Protein AF-A0A924J4U7-F1 (afdb_monomer)

pLDDT: mean 79.42, std 11.29, range [45.47, 92.31]

Radius of gyration: 15.96 Å; Cα contacts (8 Å, |Δi|>4): 43; chains: 1; bounding box: 45×18×40 Å

Structure (mmCIF, N/CA/C/O backbone):
data_AF-A0A924J4U7-F1
#
_entry.id   AF-A0A924J4U7-F1
#
loop_
_atom_site.group_PDB
_atom_site.id
_atom_site.type_symbol
_atom_site.label_atom_id
_atom_site.label_alt_id
_atom_site.label_comp_id
_atom_site.label_asym_id
_atom_site.label_entity_id
_atom_site.label_seq_id
_atom_site.pdbx_PDB_ins_code
_atom_site.Cartn_x
_atom_site.Cartn_y
_atom_site.Cartn_z
_atom_site.occupancy
_atom_site.B_iso_or_equiv
_atom_site.auth_seq_id
_atom_site.auth_comp_id
_atom_site.auth_asym_id
_atom_site.auth_atom_id
_atom_site.pdbx_PDB_model_num
ATOM 1 N N . PHE A 1 1 ? -10.519 -11.932 11.367 1.00 47.28 1 PHE A N 1
ATOM 2 C CA . PHE A 1 1 ? -9.195 -12.549 11.565 1.00 47.28 1 PHE A CA 1
ATOM 3 C C . PHE A 1 1 ? -8.093 -11.490 11.629 1.00 47.28 1 PHE A C 1
ATOM 5 O O . PHE A 1 1 ? -7.465 -11.389 12.666 1.00 47.28 1 PHE A O 1
ATOM 12 N N . PHE A 1 2 ? -7.904 -10.640 10.607 1.00 50.53 2 PHE A N 1
ATOM 13 C CA . PHE A 1 2 ? -6.879 -9.575 10.643 1.00 50.53 2 PHE A CA 1
ATOM 14 C C . PHE A 1 2 ? -7.272 -8.320 11.454 1.00 50.53 2 PHE A C 1
ATOM 16 O O . PHE A 1 2 ? -6.429 -7.784 12.164 1.00 50.53 2 PHE A O 1
ATOM 23 N N . ALA A 1 3 ? -8.570 -7.981 11.502 1.00 55.50 3 ALA A N 1
ATOM 24 C CA . ALA A 1 3 ? -9.148 -6.813 12.192 1.00 55.50 3 ALA A CA 1
ATOM 25 C C . ALA A 1 3 ? -8.923 -6.715 13.722 1.00 55.50 3 ALA A C 1
ATOM 27 O O . ALA A 1 3 ? -9.478 -5.830 14.381 1.00 55.50 3 ALA A O 1
ATOM 28 N N . GLU A 1 4 ? -8.191 -7.650 14.323 1.00 65.56 4 GLU A N 1
ATOM 29 C CA . GLU A 1 4 ? -7.766 -7.615 15.727 1.00 65.56 4 GLU A CA 1
ATOM 30 C C . GLU A 1 4 ? -6.351 -7.053 15.898 1.00 65.56 4 GLU A C 1
ATOM 32 O O . GLU A 1 4 ? -6.037 -6.543 16.970 1.00 65.56 4 GLU A O 1
ATOM 37 N N . ASN A 1 5 ? -5.545 -7.046 14.831 1.00 74.25 5 ASN A N 1
ATOM 38 C CA . ASN A 1 5 ? -4.182 -6.534 14.813 1.00 74.25 5 ASN A CA 1
ATOM 39 C C . ASN A 1 5 ? -4.010 -5.531 13.666 1.00 74.25 5 ASN A C 1
ATOM 41 O O . ASN A 1 5 ? -3.654 -5.905 12.551 1.00 74.25 5 ASN A O 1
ATOM 45 N N . ALA A 1 6 ? -4.178 -4.241 13.973 1.00 75.38 6 ALA A N 1
ATOM 46 C CA . ALA A 1 6 ? -4.068 -3.146 13.002 1.00 75.38 6 ALA A CA 1
ATOM 47 C C . ALA A 1 6 ? -2.722 -3.124 12.250 1.00 75.38 6 ALA A C 1
ATOM 49 O O . ALA A 1 6 ? -2.652 -2.713 11.094 1.00 75.38 6 ALA A O 1
ATOM 50 N N . VAL A 1 7 ? -1.650 -3.604 12.890 1.00 79.81 7 VAL A N 1
ATOM 51 C CA . VAL A 1 7 ? -0.335 -3.770 12.254 1.00 79.81 7 VAL A CA 1
ATOM 52 C C . VAL A 1 7 ? -0.394 -4.815 11.140 1.00 79.81 7 VAL A C 1
ATOM 54 O O . VAL A 1 7 ? 0.127 -4.590 10.053 1.00 79.81 7 VAL A O 1
ATOM 57 N N . LEU A 1 8 ? -1.056 -5.945 11.389 1.00 83.31 8 LEU A N 1
ATOM 58 C CA . LEU A 1 8 ? -1.182 -7.043 10.433 1.00 83.31 8 LEU A CA 1
ATOM 59 C C . LEU A 1 8 ? -2.102 -6.654 9.269 1.00 83.31 8 LEU A C 1
ATOM 61 O O . LEU A 1 8 ? -1.767 -6.939 8.122 1.00 83.31 8 LEU A O 1
ATOM 65 N N . ASP A 1 9 ? -3.187 -5.923 9.547 1.00 83.50 9 ASP A N 1
ATOM 66 C CA . ASP A 1 9 ? -4.028 -5.300 8.514 1.00 83.50 9 ASP A CA 1
ATOM 67 C C . ASP A 1 9 ? -3.196 -4.376 7.608 1.00 83.50 9 ASP A C 1
ATOM 69 O O . ASP A 1 9 ? -3.210 -4.512 6.384 1.00 83.50 9 ASP A O 1
ATOM 73 N N . GLY A 1 10 ? -2.416 -3.468 8.206 1.00 83.94 10 GLY A N 1
ATOM 74 C CA . GLY A 1 10 ? -1.560 -2.536 7.471 1.00 83.94 10 GLY A CA 1
ATOM 75 C C . GLY A 1 10 ? -0.518 -3.244 6.602 1.00 83.94 10 GLY A C 1
ATOM 76 O O . GLY A 1 10 ? -0.354 -2.896 5.433 1.00 83.94 10 GLY A O 1
ATOM 77 N N . VAL A 1 11 ? 0.143 -4.279 7.129 1.00 88.12 11 VAL A N 1
ATOM 78 C CA . VAL A 1 11 ? 1.131 -5.074 6.378 1.00 88.12 11 VAL A CA 1
ATOM 79 C C . VAL A 1 11 ? 0.488 -5.784 5.187 1.00 88.12 11 VAL A C 1
ATOM 81 O O . VAL A 1 11 ? 1.058 -5.778 4.096 1.00 88.12 11 VAL A O 1
ATOM 84 N N . VAL A 1 12 ? -0.707 -6.356 5.355 1.00 89.19 12 VAL A N 1
ATOM 85 C CA . VAL A 1 12 ? -1.426 -7.028 4.261 1.00 89.19 12 VAL A CA 1
ATOM 86 C C . VAL A 1 12 ? -1.849 -6.031 3.181 1.00 89.19 12 VAL A C 1
ATOM 88 O O . VAL A 1 12 ? -1.666 -6.309 1.991 1.00 89.19 12 VAL A O 1
ATOM 91 N N . ILE A 1 13 ? -2.363 -4.858 3.565 1.00 88.88 13 ILE A N 1
ATOM 92 C CA . ILE A 1 13 ? -2.742 -3.802 2.613 1.00 88.88 13 ILE A CA 1
ATOM 93 C C . ILE A 1 13 ? -1.506 -3.308 1.851 1.00 88.88 13 ILE A C 1
ATOM 95 O O . ILE A 1 13 ? -1.548 -3.200 0.625 1.00 88.88 13 ILE A O 1
ATOM 99 N N . PHE A 1 14 ? -0.394 -3.077 2.553 1.00 92.31 14 PHE A N 1
ATOM 100 C CA . PHE A 1 14 ? 0.877 -2.678 1.951 1.00 92.31 14 PHE A CA 1
ATOM 101 C C . PHE A 1 14 ? 1.377 -3.712 0.937 1.00 92.31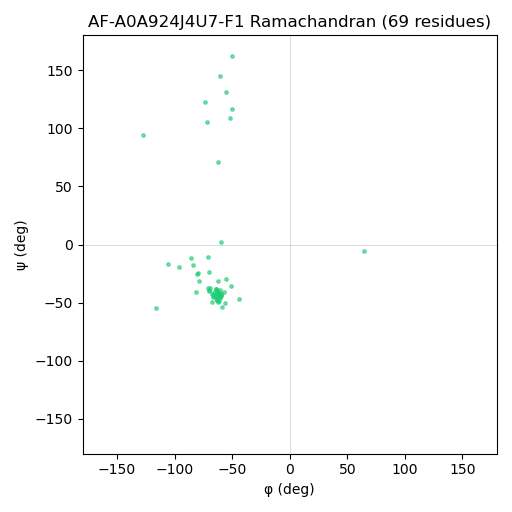 14 PHE A C 1
ATOM 103 O O . PHE A 1 14 ? 1.627 -3.370 -0.219 1.00 92.31 14 PHE A O 1
ATOM 110 N N . ALA A 1 15 ? 1.490 -4.977 1.356 1.00 91.31 15 ALA A N 1
ATOM 111 C CA . ALA A 1 15 ? 2.002 -6.057 0.519 1.00 91.31 15 ALA A CA 1
ATOM 112 C C . ALA A 1 15 ? 1.136 -6.259 -0.730 1.00 91.31 15 ALA A C 1
ATOM 114 O O . ALA A 1 15 ? 1.664 -6.453 -1.823 1.00 91.31 15 ALA A O 1
ATOM 115 N N . SER A 1 16 ? -0.186 -6.142 -0.584 1.00 90.19 16 SER A N 1
ATOM 116 C CA . SER A 1 16 ? -1.126 -6.246 -1.703 1.00 90.19 16 SER A CA 1
ATOM 117 C C . SER A 1 16 ? -0.979 -5.073 -2.674 1.00 90.19 16 SER A C 1
ATOM 119 O O . SER A 1 16 ? -0.835 -5.283 -3.877 1.00 90.19 16 SER A O 1
ATOM 121 N N . ALA A 1 17 ? -0.971 -3.835 -2.169 1.00 89.25 17 ALA A N 1
ATOM 122 C CA . ALA A 1 17 ? -0.858 -2.637 -3.001 1.00 89.25 17 ALA A CA 1
ATOM 123 C C . ALA A 1 17 ? 0.479 -2.592 -3.756 1.00 89.25 17 ALA A C 1
ATOM 125 O O . ALA A 1 17 ? 0.504 -2.384 -4.970 1.00 89.25 17 ALA A O 1
ATOM 126 N N . TRP A 1 18 ? 1.589 -2.844 -3.058 1.00 91.00 18 TRP A N 1
ATOM 127 C CA . TRP A 1 18 ? 2.911 -2.871 -3.677 1.00 91.00 18 TRP A CA 1
ATOM 128 C C . TRP A 1 18 ? 3.067 -4.055 -4.637 1.00 91.00 18 TRP A C 1
ATOM 130 O O . TRP A 1 18 ? 3.537 -3.876 -5.761 1.00 91.00 18 TRP A O 1
ATOM 140 N N . GLY A 1 19 ? 2.590 -5.241 -4.247 1.00 90.88 19 GLY A N 1
ATOM 141 C CA . GLY A 1 19 ? 2.605 -6.440 -5.083 1.00 90.88 19 GLY A CA 1
ATOM 142 C C . GLY A 1 19 ? 1.873 -6.248 -6.412 1.00 90.88 19 GLY A C 1
ATOM 143 O O . GLY A 1 19 ? 2.393 -6.639 -7.454 1.00 90.88 19 GLY A O 1
ATOM 144 N N . VAL A 1 20 ? 0.721 -5.567 -6.421 1.00 89.75 20 VAL A N 1
ATOM 145 C CA . VAL A 1 20 ? -0.006 -5.23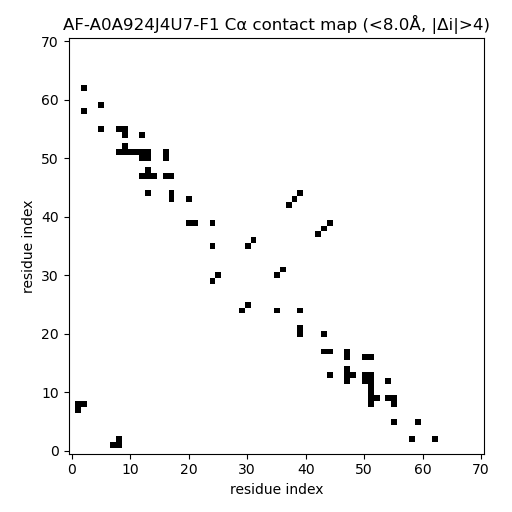1 -7.661 1.00 89.75 20 VAL A CA 1
ATOM 146 C C . VAL A 1 20 ? 0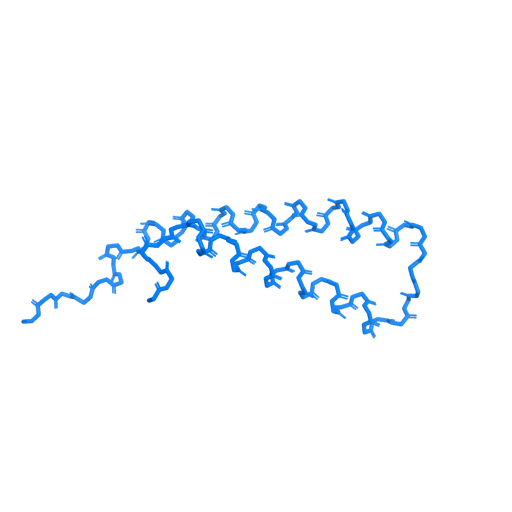.813 -4.313 -8.571 1.00 89.75 20 VAL A C 1
ATOM 148 O O . VAL A 1 20 ? 0.798 -4.491 -9.792 1.00 89.75 20 VAL A O 1
ATOM 151 N N . ILE A 1 21 ? 1.545 -3.348 -8.008 1.00 85.62 21 ILE A N 1
ATOM 152 C CA . ILE A 1 21 ? 2.407 -2.449 -8.788 1.00 85.62 21 ILE A CA 1
ATOM 153 C C . ILE A 1 21 ? 3.572 -3.228 -9.407 1.00 85.62 21 ILE A C 1
ATOM 155 O O . ILE A 1 21 ? 3.829 -3.087 -10.604 1.00 85.62 21 ILE A O 1
ATOM 159 N N . LEU A 1 22 ? 4.227 -4.095 -8.629 1.00 86.50 22 LEU A N 1
ATOM 160 C CA . LEU A 1 22 ? 5.292 -4.970 -9.127 1.00 86.50 22 LEU A CA 1
ATOM 161 C C . LEU A 1 22 ? 4.779 -5.919 -10.214 1.00 86.50 22 LEU A C 1
ATOM 163 O O . LEU A 1 22 ? 5.425 -6.079 -11.248 1.00 86.50 22 LEU A O 1
ATOM 167 N N . MET A 1 23 ? 3.593 -6.499 -10.023 1.00 88.50 23 MET A N 1
ATOM 168 C CA . MET A 1 23 ? 2.974 -7.388 -11.002 1.00 88.50 23 MET A CA 1
ATOM 169 C C . MET A 1 23 ? 2.645 -6.646 -12.299 1.00 88.50 23 MET A C 1
ATOM 171 O O . MET A 1 23 ? 2.934 -7.151 -13.379 1.00 88.50 23 MET A O 1
ATOM 175 N N . ARG A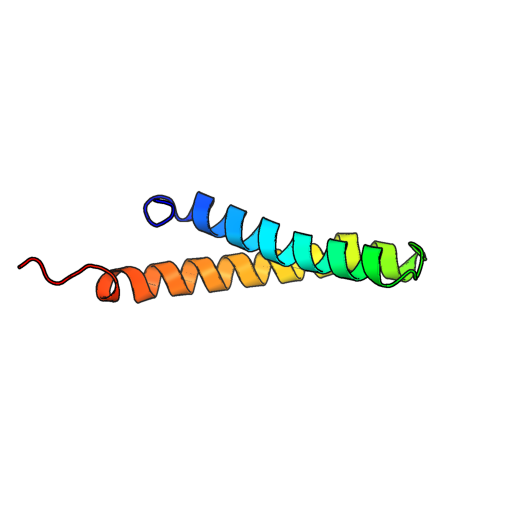 1 24 ? 2.112 -5.419 -12.221 1.00 84.94 24 ARG A N 1
ATOM 176 C CA . ARG A 1 24 ? 1.887 -4.572 -13.405 1.00 84.94 24 ARG A CA 1
ATOM 177 C C . ARG A 1 24 ? 3.182 -4.247 -14.134 1.00 84.94 24 ARG A C 1
ATOM 179 O O . ARG A 1 24 ? 3.192 -4.297 -15.359 1.00 84.94 24 ARG A O 1
ATOM 186 N N . LEU A 1 25 ? 4.251 -3.932 -13.406 1.00 82.56 25 LEU A N 1
ATOM 187 C CA . LEU A 1 25 ? 5.552 -3.674 -14.014 1.00 82.56 25 LEU A CA 1
ATOM 188 C C . LEU A 1 25 ? 6.056 -4.916 -14.757 1.00 82.56 25 LEU A C 1
ATOM 190 O O . LEU A 1 25 ? 6.398 -4.822 -15.933 1.00 82.56 25 LEU A O 1
ATOM 194 N N . PHE A 1 26 ? 6.008 -6.081 -14.110 1.00 83.75 26 PHE A N 1
ATOM 195 C CA . PHE A 1 26 ? 6.437 -7.345 -14.702 1.00 83.75 26 PHE A CA 1
ATOM 196 C C . PHE A 1 26 ? 5.623 -7.710 -15.954 1.00 83.75 26 PHE A C 1
ATOM 198 O O . PHE A 1 26 ? 6.187 -8.040 -16.994 1.00 83.75 26 PHE A O 1
ATOM 205 N N . LEU A 1 27 ? 4.295 -7.582 -15.884 1.00 87.50 27 LEU A N 1
ATOM 206 C CA . LEU A 1 27 ? 3.388 -7.872 -16.999 1.00 87.50 27 LEU A CA 1
ATOM 207 C C . LEU A 1 27 ? 3.493 -6.857 -18.144 1.00 87.50 27 LEU A C 1
ATOM 209 O O . LEU A 1 27 ? 3.146 -7.182 -19.275 1.00 87.50 27 LEU A O 1
ATOM 213 N N . SER A 1 28 ? 3.956 -5.632 -17.876 1.00 81.56 28 SER A N 1
ATOM 214 C CA . SER A 1 28 ? 4.057 -4.588 -18.900 1.00 81.56 28 SER A CA 1
ATOM 215 C C . SER A 1 28 ? 5.161 -4.837 -19.931 1.00 81.56 28 SER A C 1
ATOM 217 O O . SER A 1 28 ? 5.213 -4.122 -20.931 1.00 81.56 28 SER A O 1
ATOM 219 N N . GLY A 1 29 ? 6.051 -5.813 -19.704 1.00 71.25 29 GLY A N 1
ATOM 220 C CA . GLY A 1 29 ? 7.138 -6.178 -20.622 1.00 71.25 29 GLY A CA 1
ATOM 221 C C . GLY A 1 29 ? 8.197 -5.087 -20.831 1.00 71.25 29 GLY A C 1
ATOM 222 O O . GLY A 1 29 ? 9.218 -5.331 -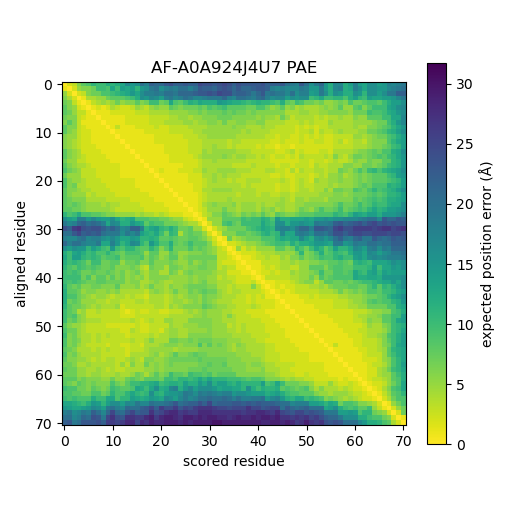21.469 1.00 71.25 29 GLY A O 1
ATOM 223 N N . ARG A 1 30 ? 7.986 -3.889 -20.274 1.00 67.50 30 ARG A N 1
ATOM 224 C CA . ARG A 1 30 ? 8.992 -2.840 -20.160 1.00 67.50 30 ARG A CA 1
ATOM 225 C C . ARG A 1 30 ? 9.971 -3.322 -19.102 1.00 67.50 30 ARG A C 1
ATOM 227 O O . ARG A 1 30 ? 9.622 -3.377 -17.925 1.00 67.50 30 ARG A O 1
ATOM 234 N N . GLY A 1 31 ? 11.154 -3.758 -19.534 1.00 60.34 31 GLY A N 1
ATOM 235 C CA . GLY A 1 31 ? 12.227 -4.154 -18.625 1.00 60.34 31 GLY A CA 1
ATOM 236 C C . GLY A 1 31 ? 12.478 -3.075 -17.570 1.00 60.34 31 GLY A C 1
ATOM 237 O O . GLY A 1 31 ? 12.061 -1.930 -17.737 1.00 60.34 31 GLY A O 1
ATOM 238 N N . PHE A 1 32 ? 13.146 -3.441 -16.474 1.00 67.19 32 PHE A N 1
ATOM 239 C CA . PHE A 1 32 ? 13.595 -2.512 -15.433 1.00 67.19 32 PHE A CA 1
ATOM 240 C C . PHE A 1 32 ? 14.601 -1.495 -16.012 1.00 67.19 32 PHE A C 1
ATOM 242 O O . PHE A 1 32 ? 15.795 -1.537 -15.733 1.00 67.19 32 PHE A O 1
ATOM 249 N N . GLU A 1 33 ? 14.132 -0.566 -16.839 1.00 75.06 33 GLU A N 1
ATOM 250 C CA . GLU A 1 33 ? 14.850 0.656 -17.152 1.00 75.06 33 GLU A CA 1
ATOM 251 C C . GLU A 1 33 ? 15.040 1.418 -15.840 1.00 75.06 33 GLU A C 1
ATOM 253 O O . GLU A 1 33 ? 14.171 1.382 -14.962 1.00 75.06 33 GLU A O 1
ATOM 258 N N . ALA A 1 34 ? 16.169 2.107 -15.679 1.00 70.00 34 ALA A N 1
ATOM 259 C CA . ALA A 1 34 ? 16.540 2.730 -14.407 1.00 70.00 34 ALA A CA 1
ATOM 260 C C . ALA A 1 34 ? 15.414 3.606 -13.810 1.00 70.00 34 ALA A C 1
ATOM 262 O O . ALA A 1 34 ? 15.187 3.584 -12.602 1.00 70.00 34 ALA A O 1
ATOM 263 N N . GLY A 1 35 ? 14.636 4.301 -14.649 1.00 73.06 35 GLY A N 1
ATOM 264 C CA . GLY A 1 35 ? 13.475 5.087 -14.210 1.00 73.06 35 GLY A CA 1
ATOM 265 C C . GLY A 1 35 ? 12.290 4.250 -13.706 1.00 73.06 35 GLY A C 1
ATOM 266 O O . GLY A 1 35 ? 11.645 4.615 -12.718 1.00 73.06 35 GLY A O 1
ATOM 267 N N . ALA A 1 36 ? 12.019 3.104 -14.334 1.00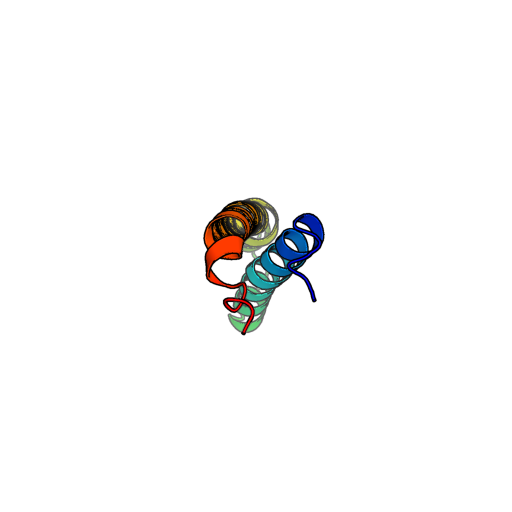 72.38 36 ALA A N 1
ATOM 268 C CA . ALA A 1 36 ? 10.976 2.174 -13.904 1.00 72.38 36 ALA A CA 1
ATOM 269 C C . ALA A 1 36 ? 11.368 1.460 -12.601 1.00 72.38 36 ALA A C 1
ATOM 271 O O . ALA A 1 36 ? 10.532 1.295 -11.711 1.00 72.38 36 ALA A O 1
ATOM 272 N N . ALA A 1 37 ? 12.653 1.129 -12.448 1.00 75.31 37 ALA A N 1
ATOM 273 C CA . ALA A 1 37 ? 13.212 0.562 -11.225 1.00 75.31 37 ALA A CA 1
ATOM 274 C C . ALA A 1 37 ? 13.078 1.523 -10.032 1.00 75.31 37 ALA A C 1
ATOM 276 O O . ALA A 1 37 ? 12.552 1.139 -8.989 1.00 75.31 37 ALA A O 1
ATOM 277 N N . ILE A 1 38 ? 13.481 2.790 -10.200 1.00 79.06 38 ILE A N 1
ATOM 278 C CA . ILE A 1 38 ? 13.349 3.827 -9.162 1.00 79.06 38 ILE A CA 1
ATOM 279 C C . ILE A 1 38 ? 11.875 4.041 -8.803 1.00 79.06 38 ILE A C 1
ATOM 281 O O . ILE A 1 38 ? 11.517 4.104 -7.627 1.00 79.06 38 ILE A O 1
ATOM 285 N N . SER A 1 39 ? 10.992 4.088 -9.800 1.00 77.62 39 SER A N 1
ATOM 286 C CA . SER A 1 39 ? 9.555 4.234 -9.559 1.00 77.62 39 SER A CA 1
ATOM 287 C C . SER A 1 39 ? 8.977 3.058 -8.767 1.00 77.62 39 SER A C 1
ATOM 289 O O . SER A 1 39 ? 8.195 3.274 -7.846 1.00 77.62 39 SER A O 1
ATOM 291 N N . ALA A 1 40 ? 9.389 1.825 -9.062 1.00 78.12 40 ALA A N 1
ATOM 292 C CA . ALA A 1 40 ? 8.875 0.621 -8.409 1.00 78.12 40 ALA A CA 1
ATOM 293 C C . ALA A 1 40 ? 9.482 0.326 -7.026 1.00 78.12 40 ALA A C 1
ATOM 295 O O . ALA A 1 40 ? 8.845 -0.352 -6.215 1.00 78.12 40 ALA A O 1
ATOM 296 N N . LEU A 1 41 ? 10.692 0.822 -6.753 1.00 79.94 41 LEU A N 1
ATOM 297 C CA . LEU A 1 41 ? 11.429 0.559 -5.511 1.00 79.94 41 LEU A CA 1
ATOM 298 C C . LEU A 1 41 ? 11.450 1.743 -4.538 1.00 79.94 41 LEU A C 1
ATOM 300 O O . LEU A 1 41 ? 11.739 1.540 -3.364 1.00 79.94 41 LEU A O 1
ATOM 304 N N . VAL A 1 42 ? 11.141 2.960 -4.991 1.00 81.75 42 VAL A N 1
ATOM 305 C CA . VAL A 1 42 ? 11.142 4.162 -4.138 1.00 81.75 42 VAL A CA 1
ATOM 306 C C . VAL A 1 42 ? 9.743 4.755 -4.032 1.00 81.75 42 VAL A C 1
ATOM 308 O O . VAL A 1 42 ? 9.208 4.893 -2.934 1.00 81.75 42 VAL A O 1
ATOM 311 N N . TRP A 1 43 ? 9.105 5.047 -5.166 1.00 84.19 43 TRP A N 1
ATOM 312 C CA . TRP A 1 43 ? 7.807 5.729 -5.172 1.00 84.19 43 TRP A CA 1
ATOM 313 C C . TRP A 1 43 ? 6.627 4.787 -4.926 1.00 84.19 43 TRP A C 1
ATOM 315 O O . TRP A 1 43 ? 5.715 5.116 -4.166 1.00 84.19 43 TRP A O 1
ATOM 325 N N . ALA A 1 44 ? 6.653 3.595 -5.520 1.00 83.44 44 ALA A N 1
ATOM 326 C CA . 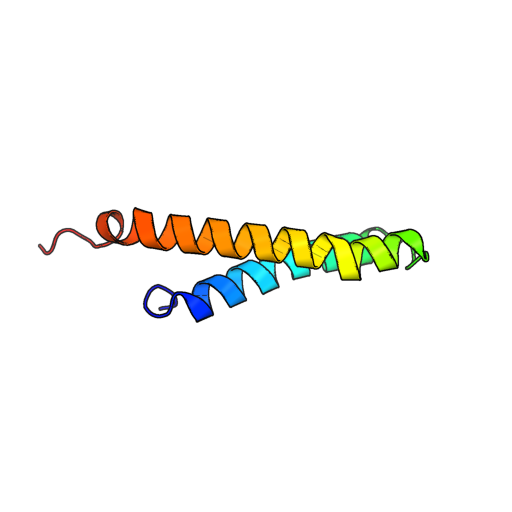ALA A 1 44 ? 5.599 2.604 -5.355 1.00 83.44 44 ALA A CA 1
ATOM 327 C C . ALA A 1 44 ? 5.470 2.088 -3.910 1.00 83.44 44 ALA A C 1
ATOM 329 O O . ALA A 1 44 ? 4.338 2.036 -3.428 1.00 83.44 44 ALA A O 1
ATOM 330 N N . PRO A 1 45 ? 6.558 1.779 -3.172 1.00 86.19 45 PRO A N 1
ATOM 331 C CA . PRO A 1 45 ? 6.449 1.420 -1.761 1.00 86.19 45 PRO A CA 1
ATOM 332 C C . PRO A 1 45 ? 5.931 2.582 -0.916 1.00 86.19 45 PRO A C 1
ATOM 334 O O . PRO A 1 45 ? 5.110 2.366 -0.033 1.00 86.19 45 PRO A O 1
ATOM 337 N N . LEU A 1 46 ? 6.342 3.822 -1.202 1.00 88.00 46 LEU A N 1
ATOM 338 C CA . LEU A 1 46 ? 5.860 4.992 -0.464 1.00 88.00 46 LEU A CA 1
ATOM 339 C C . LEU A 1 46 ? 4.342 5.181 -0.640 1.00 88.00 46 LEU A C 1
ATOM 341 O O . LEU A 1 46 ? 3.615 5.397 0.329 1.00 88.00 46 LEU A O 1
ATOM 345 N N . SER A 1 47 ? 3.851 5.034 -1.873 1.00 87.75 47 SER A N 1
ATOM 346 C CA . SER A 1 47 ? 2.419 5.086 -2.185 1.00 87.75 47 SER A CA 1
ATOM 347 C C . SER A 1 47 ? 1.646 3.914 -1.564 1.00 87.75 47 SER A C 1
ATOM 349 O O . SER A 1 47 ? 0.566 4.107 -0.998 1.00 87.75 47 SER A O 1
ATOM 351 N N . ALA A 1 48 ? 2.216 2.706 -1.592 1.00 89.75 48 ALA A N 1
ATOM 352 C CA . ALA A 1 48 ? 1.641 1.538 -0.931 1.00 89.75 48 ALA A CA 1
ATOM 353 C C . ALA A 1 48 ? 1.584 1.713 0.595 1.00 89.75 48 ALA A C 1
ATOM 355 O O . ALA A 1 48 ? 0.589 1.340 1.213 1.00 89.75 48 ALA A O 1
ATOM 356 N N . ALA A 1 49 ? 2.599 2.332 1.204 1.00 88.81 49 ALA A N 1
ATOM 357 C CA . ALA A 1 49 ? 2.623 2.645 2.631 1.00 88.81 49 ALA A CA 1
ATOM 358 C C . ALA A 1 49 ? 1.553 3.680 2.994 1.00 88.81 49 ALA A C 1
ATOM 360 O O . ALA A 1 49 ? 0.816 3.483 3.958 1.00 88.81 49 ALA A O 1
ATOM 361 N N . ALA A 1 50 ? 1.392 4.734 2.189 1.00 89.69 50 ALA A N 1
ATOM 362 C CA . ALA A 1 50 ? 0.306 5.698 2.367 1.00 89.69 50 ALA A CA 1
ATOM 363 C C . ALA A 1 50 ? -1.074 5.023 2.262 1.00 89.69 50 ALA A C 1
ATOM 365 O O . ALA A 1 50 ? -1.948 5.259 3.093 1.00 89.69 50 ALA A O 1
ATOM 366 N N . THR A 1 51 ? -1.249 4.118 1.296 1.00 88.81 51 THR A N 1
ATOM 367 C CA . THR A 1 51 ? -2.487 3.338 1.128 1.00 88.81 51 THR A CA 1
ATOM 368 C C . THR A 1 51 ? -2.746 2.429 2.327 1.00 88.81 51 THR A C 1
ATOM 370 O O . THR A 1 51 ? -3.875 2.350 2.802 1.00 88.81 51 THR A O 1
ATOM 373 N N . ALA A 1 52 ? -1.708 1.781 2.857 1.00 89.06 52 ALA A N 1
ATOM 374 C CA . ALA A 1 52 ? -1.799 0.954 4.053 1.00 89.06 52 ALA A CA 1
ATOM 375 C C . ALA A 1 52 ? -2.190 1.760 5.293 1.00 89.06 52 ALA A C 1
ATOM 377 O O . ALA A 1 52 ? -3.060 1.326 6.043 1.00 89.06 52 ALA A O 1
ATOM 378 N N . LEU A 1 53 ? -1.610 2.949 5.480 1.00 89.06 53 LEU A N 1
ATOM 379 C CA . LEU A 1 53 ? -1.964 3.848 6.580 1.00 89.06 53 LEU A CA 1
ATOM 380 C C . LEU A 1 53 ? -3.421 4.306 6.484 1.00 89.06 53 LEU A C 1
ATOM 382 O O . LEU A 1 53 ? -4.156 4.225 7.466 1.00 89.06 53 LEU A O 1
ATOM 386 N N . VAL A 1 54 ? -3.858 4.741 5.299 1.00 90.81 54 VAL A N 1
ATOM 387 C CA . VAL A 1 54 ? -5.245 5.174 5.069 1.00 90.81 54 VAL A CA 1
ATOM 388 C C . VAL A 1 54 ? -6.214 4.007 5.238 1.00 90.81 54 VAL A C 1
ATOM 390 O O . VAL A 1 54 ? -7.230 4.148 5.910 1.00 90.81 54 VAL A O 1
ATOM 393 N N . GLY A 1 55 ? -5.897 2.841 4.678 1.00 85.94 55 GLY A N 1
ATOM 394 C CA . GLY A 1 55 ? -6.714 1.639 4.801 1.00 85.94 55 GLY A CA 1
ATOM 395 C C . GLY A 1 55 ? -6.837 1.169 6.249 1.00 85.94 55 GLY A C 1
ATOM 396 O O . GLY A 1 55 ? -7.946 0.905 6.705 1.00 85.94 55 GLY A O 1
ATOM 397 N N . ALA A 1 56 ? -5.734 1.144 7.003 1.00 85.12 56 ALA A N 1
ATOM 398 C CA . ALA A 1 56 ? -5.742 0.813 8.426 1.00 85.12 56 ALA A CA 1
ATOM 399 C C . ALA A 1 56 ? -6.552 1.830 9.249 1.00 85.12 56 ALA A C 1
ATOM 401 O O . ALA A 1 56 ? -7.321 1.434 10.126 1.00 85.12 56 ALA A O 1
ATOM 402 N N . LEU A 1 57 ? -6.439 3.128 8.940 1.00 86.19 57 LEU A N 1
ATOM 403 C CA . LEU A 1 57 ? -7.231 4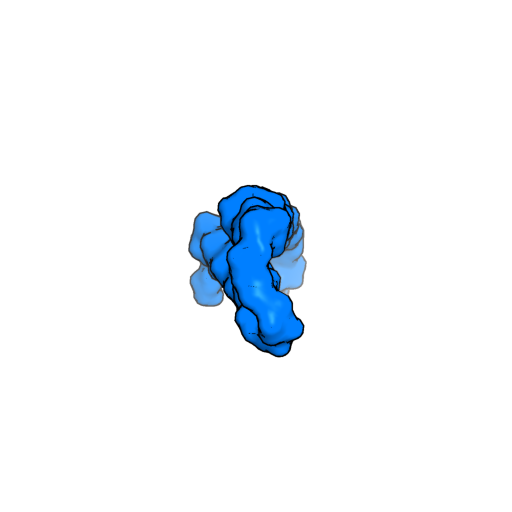.180 9.580 1.00 86.19 57 LEU A CA 1
ATOM 404 C C . LEU A 1 57 ? -8.728 4.010 9.294 1.00 86.19 57 LEU A C 1
ATOM 406 O O . LEU A 1 57 ? -9.538 4.039 10.220 1.00 86.19 57 LEU A O 1
ATOM 410 N N . LEU A 1 58 ? -9.100 3.788 8.032 1.00 87.06 58 LEU A N 1
ATOM 411 C CA . LEU A 1 58 ? -10.485 3.533 7.636 1.00 87.06 58 LEU A CA 1
ATOM 412 C C . LEU A 1 58 ? -11.030 2.282 8.322 1.00 87.06 58 LEU A C 1
ATOM 414 O O . LEU A 1 58 ? -12.132 2.318 8.862 1.00 87.06 58 LEU A O 1
ATOM 418 N N . PHE A 1 59 ? -10.251 1.201 8.373 1.00 83.56 59 PHE A N 1
ATOM 419 C CA . PHE A 1 59 ? -10.634 -0.002 9.103 1.00 83.56 59 PHE A CA 1
ATOM 420 C C . PHE A 1 59 ? -10.853 0.279 10.586 1.00 83.56 59 PHE A C 1
ATOM 422 O O . PHE A 1 59 ? -11.856 -0.173 11.129 1.00 83.56 59 PHE A O 1
ATOM 429 N N . ALA A 1 60 ? -9.979 1.052 11.234 1.00 82.44 60 ALA A N 1
ATOM 430 C CA . ALA A 1 60 ? -10.139 1.425 12.636 1.00 82.44 60 ALA A CA 1
ATOM 431 C C . ALA A 1 60 ? -11.428 2.230 12.883 1.00 82.44 60 ALA A C 1
ATOM 433 O O . ALA A 1 60 ? -12.144 1.950 13.846 1.00 82.44 60 ALA A O 1
ATOM 434 N N . VAL A 1 61 ? -11.750 3.177 11.994 1.00 86.00 61 VAL A N 1
ATOM 435 C CA . VAL A 1 61 ? -12.961 4.015 12.073 1.00 86.00 61 VAL A CA 1
ATOM 436 C C . VAL A 1 61 ? -14.235 3.217 11.788 1.00 86.00 61 VAL A C 1
ATOM 438 O O . VAL A 1 61 ? -15.245 3.412 12.460 1.00 86.00 61 VAL A O 1
ATOM 441 N N . LEU A 1 62 ? -14.203 2.305 10.815 1.00 84.56 62 LEU A N 1
ATOM 442 C CA . LEU A 1 62 ? -15.363 1.506 10.407 1.00 84.56 62 LEU A CA 1
ATOM 443 C C . LEU A 1 62 ? -15.571 0.262 11.280 1.00 84.56 62 LEU A C 1
ATOM 445 O O . LEU A 1 62 ? -16.668 -0.292 11.313 1.00 84.56 62 LEU A O 1
ATOM 449 N N . ARG A 1 63 ? -14.554 -0.163 12.038 1.00 76.56 63 ARG A N 1
ATOM 450 C CA . ARG A 1 63 ? -14.613 -1.283 12.991 1.00 76.56 63 ARG A CA 1
ATOM 451 C C . ARG A 1 63 ? -15.869 -1.306 13.878 1.00 76.56 63 ARG A C 1
ATOM 453 O O . ARG A 1 63 ? -16.447 -2.384 14.006 1.00 76.56 63 ARG A O 1
ATOM 460 N N . PRO A 1 64 ? -16.314 -0.198 14.507 1.00 77.19 64 PRO A N 1
ATOM 461 C CA . PRO A 1 64 ? -17.550 -0.180 15.294 1.00 77.19 64 PRO A CA 1
ATOM 462 C C . PRO A 1 64 ? -18.816 -0.485 14.483 1.00 77.19 64 PRO A C 1
ATOM 464 O O . PRO A 1 64 ? -19.731 -1.085 15.034 1.00 77.19 64 PRO A O 1
ATOM 467 N N . LEU A 1 65 ? -18.861 -0.129 13.196 1.00 79.00 65 LEU A N 1
ATOM 468 C CA . LEU A 1 65 ? -20.005 -0.384 12.307 1.00 79.00 65 LEU A CA 1
ATOM 469 C C . LEU A 1 65 ? -20.024 -1.823 11.771 1.00 79.00 65 LEU A C 1
ATOM 471 O O . LEU A 1 65 ? -21.076 -2.342 11.416 1.00 79.00 65 LEU A O 1
ATOM 475 N N . LEU A 1 66 ? -18.854 -2.463 11.707 1.00 72.12 66 LEU A N 1
ATOM 476 C CA . LEU A 1 66 ? -18.673 -3.825 11.196 1.00 72.12 66 LEU A CA 1
ATOM 477 C C . LEU A 1 66 ? -18.919 -4.911 12.253 1.00 72.12 66 LEU A C 1
ATOM 479 O O . LEU A 1 66 ? -18.987 -6.093 11.915 1.00 72.12 66 LEU A O 1
ATOM 483 N N . LYS A 1 67 ? -19.036 -4.540 13.535 1.00 67.88 67 LYS A N 1
ATOM 484 C CA . LYS A 1 67 ? -19.477 -5.474 14.574 1.00 67.88 67 LYS A CA 1
ATOM 485 C C . LYS A 1 67 ? -20.979 -5.707 14.391 1.00 67.88 67 LYS A C 1
ATOM 487 O O . LYS A 1 67 ? -21.726 -4.732 14.456 1.00 67.88 67 LYS A O 1
ATOM 492 N N . PRO A 1 68 ? -21.444 -6.957 14.202 1.00 61.72 68 PRO A N 1
ATOM 493 C CA . PRO A 1 68 ? -22.871 -7.240 14.230 1.00 61.72 68 PRO A CA 1
ATOM 494 C C . PRO A 1 68 ? -23.424 -6.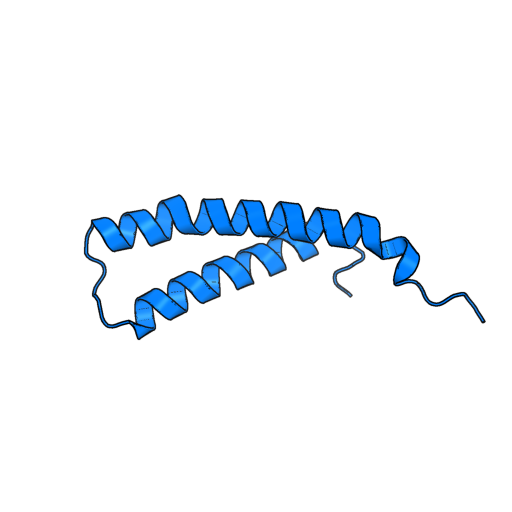727 15.559 1.00 61.72 68 PRO A C 1
ATOM 496 O O . PRO A 1 68 ? -22.828 -6.995 16.609 1.00 61.72 68 PRO A O 1
ATOM 499 N N . ALA A 1 69 ? -24.528 -5.974 15.521 1.00 57.56 69 ALA A N 1
ATOM 500 C CA . ALA A 1 69 ? -25.313 -5.716 16.720 1.00 57.56 69 ALA A CA 1
ATOM 501 C C . ALA A 1 69 ? -25.558 -7.082 17.367 1.00 57.56 69 ALA A C 1
ATOM 503 O O . ALA A 1 69 ? -26.102 -7.967 16.709 1.00 57.56 69 ALA A O 1
ATOM 504 N N . ARG A 1 70 ? -25.034 -7.294 18.582 1.00 55.50 70 ARG A N 1
ATOM 505 C CA . ARG A 1 70 ? -25.246 -8.541 19.324 1.00 55.50 70 ARG A CA 1
ATOM 506 C C . ARG A 1 70 ? -26.757 -8.784 19.362 1.00 55.50 70 ARG A C 1
ATOM 508 O O . ARG A 1 70 ? -27.460 -7.997 19.992 1.00 55.50 70 ARG A O 1
ATOM 515 N N . ALA A 1 71 ? -27.209 -9.792 18.621 1.00 45.47 71 ALA A N 1
ATOM 516 C CA . ALA A 1 71 ? -28.534 -10.374 18.763 1.00 45.47 71 ALA A CA 1
ATOM 517 C C . ALA A 1 71 ? -28.562 -11.237 20.027 1.00 45.47 71 ALA A C 1
ATOM 519 O O . ALA A 1 71 ? -27.502 -11.834 20.340 1.00 45.47 71 ALA A O 1
#

Nearest PDB structures (foldseek):
  7v2c-assembly1_V  TM=5.895E-01  e=8.823E+00  Sus scrofa

Foldseek 3Di:
DCLVPLVSQLVVQLCVQLVVLVVCLVVVPPPPDVVSVCCSPPVSSVVSNVRSVVRSVVSVVCVVVPDPPDD

Secondary structure (DSSP, 8-state):
-GGG-HHHHHHHHHHHHHHHHHHHHHHT-----HHHHHIIIIIHHHHHHHHHHHHHHHHHHHHHHHSPP--

Mean predicted aligned error: 7.76 Å

Solvent-accessible surface area (backbone atoms only — not comparable to full-atom values): 3983 Å² total; per-residue (Å²): 128,51,91,82,38,64,66,58,41,22,51,52,44,22,53,51,49,32,48,52,52,52,49,50,46,63,73,64,70,60,66,80,45,72,70,55,42,47,43,60,70,53,52,37,46,53,52,16,46,52,48,11,52,52,49,37,49,50,48,63,69,45,46,74,75,69,49,75,79,86,124

Sequence (71 aa):
FFAENAVLDGVVIFASAWGVILMRLFLSGRGFEAGAAISALVWAPLSAAATALVGALLFAVLRPLLKPARA